Protein AF-A0A7S0B9P7-F1 (afdb_monomer_lite)

Structure (mmCIF, N/CA/C/O backbone):
data_AF-A0A7S0B9P7-F1
#
_entry.id   AF-A0A7S0B9P7-F1
#
loop_
_atom_site.group_PDB
_atom_site.id
_atom_site.type_symbol
_atom_site.label_atom_id
_atom_site.label_alt_id
_atom_site.label_comp_id
_atom_site.label_asym_id
_atom_site.label_entity_id
_atom_site.label_seq_id
_atom_site.pdbx_PDB_ins_code
_atom_site.Cartn_x
_atom_site.Cartn_y
_atom_site.Cartn_z
_atom_site.occupancy
_atom_site.B_iso_or_equiv
_atom_site.auth_seq_id
_atom_site.auth_comp_id
_atom_site.auth_asym_id
_atom_site.auth_atom_id
_atom_site.pdbx_PDB_model_num
ATOM 1 N N . ALA A 1 1 ? -4.013 1.669 -15.557 1.00 58.06 1 ALA A N 1
ATOM 2 C CA . ALA A 1 1 ? -3.533 2.247 -14.286 1.00 58.06 1 ALA A CA 1
ATOM 3 C C . ALA A 1 1 ? -4.466 3.385 -13.890 1.00 58.06 1 ALA A C 1
ATOM 5 O O . ALA A 1 1 ? -4.869 4.137 -14.771 1.00 58.06 1 ALA A O 1
ATOM 6 N N . LEU A 1 2 ? -4.843 3.486 -12.612 1.00 66.38 2 LEU A N 1
ATOM 7 C CA . LEU A 1 2 ? -5.587 4.639 -12.089 1.00 66.38 2 LEU A CA 1
ATOM 8 C C . LEU A 1 2 ? -4.697 5.889 -12.202 1.00 66.38 2 LEU A C 1
ATOM 10 O O . LEU A 1 2 ? -3.571 5.866 -11.708 1.00 66.38 2 LEU A O 1
ATOM 14 N N . ASP A 1 3 ? -5.167 6.943 -12.869 1.00 75.31 3 ASP A N 1
ATOM 15 C CA . ASP A 1 3 ? -4.456 8.227 -12.966 1.00 75.31 3 ASP A CA 1
ATOM 16 C C . ASP A 1 3 ? -4.827 9.099 -11.758 1.00 75.31 3 ASP A C 1
ATOM 18 O O . ASP A 1 3 ? -5.837 9.807 -11.758 1.00 75.31 3 ASP A O 1
ATOM 22 N N . ILE A 1 4 ? -4.044 8.983 -10.685 1.00 83.62 4 ILE A N 1
ATOM 23 C CA . ILE A 1 4 ? -4.246 9.754 -9.459 1.00 83.62 4 ILE A CA 1
ATOM 24 C C . ILE A 1 4 ? -3.484 11.073 -9.594 1.00 83.62 4 ILE A C 1
ATOM 26 O O . ILE A 1 4 ? -2.292 11.154 -9.311 1.00 83.62 4 ILE A O 1
ATOM 30 N N . ARG A 1 5 ? -4.184 12.119 -10.038 1.00 84.81 5 ARG A N 1
ATOM 31 C CA . ARG A 1 5 ? -3.586 13.449 -10.250 1.00 84.81 5 ARG A CA 1
ATOM 32 C C . ARG A 1 5 ? -3.461 14.283 -8.981 1.00 84.81 5 ARG A C 1
ATOM 34 O O . ARG A 1 5 ? -2.557 15.103 -8.896 1.00 84.81 5 ARG A O 1
ATOM 41 N N . ASP A 1 6 ? -4.383 14.083 -8.044 1.00 88.38 6 ASP A N 1
ATOM 42 C CA . ASP A 1 6 ? -4.467 14.803 -6.773 1.00 88.38 6 ASP A CA 1
ATOM 43 C C . ASP A 1 6 ? -4.686 13.798 -5.636 1.00 88.38 6 ASP A C 1
ATOM 45 O O . ASP A 1 6 ? -5.803 13.571 -5.161 1.00 88.38 6 ASP A O 1
ATOM 49 N N . PHE A 1 7 ? -3.605 13.117 -5.250 1.00 90.75 7 PHE A N 1
ATOM 50 C CA . PHE A 1 7 ? -3.667 12.122 -4.183 1.00 90.75 7 PHE A CA 1
ATOM 51 C C . PHE A 1 7 ? -4.019 12.756 -2.833 1.00 90.75 7 PHE A C 1
ATOM 53 O O . PHE A 1 7 ? -4.810 12.193 -2.081 1.00 90.75 7 PHE A O 1
ATOM 60 N N . ASP A 1 8 ? -3.495 13.943 -2.530 1.00 90.50 8 ASP A N 1
ATOM 61 C CA . ASP A 1 8 ? -3.767 14.606 -1.252 1.00 90.50 8 ASP A CA 1
ATOM 62 C C . ASP A 1 8 ? -5.228 15.075 -1.152 1.00 90.50 8 ASP A C 1
ATOM 64 O O . ASP A 1 8 ? -5.849 14.955 -0.090 1.00 90.50 8 ASP A O 1
ATOM 68 N N . GLY A 1 9 ? -5.823 15.544 -2.252 1.00 92.62 9 GLY A N 1
ATOM 69 C CA . GLY A 1 9 ? -7.260 15.799 -2.338 1.00 92.62 9 GLY A CA 1
ATOM 70 C C . GLY A 1 9 ? -8.091 14.530 -2.146 1.00 92.62 9 GLY A C 1
ATOM 71 O O . GLY A 1 9 ? -9.097 14.558 -1.429 1.00 92.62 9 GLY A O 1
ATOM 72 N N . LEU A 1 10 ? -7.645 13.398 -2.705 1.00 92.81 10 LEU A N 1
ATOM 73 C CA . LEU A 1 10 ? -8.287 12.098 -2.499 1.00 92.81 10 LEU A CA 1
ATOM 74 C C . LEU A 1 10 ? -8.237 11.665 -1.025 1.00 92.81 10 LEU A C 1
ATOM 76 O O . LEU A 1 10 ? -9.269 11.262 -0.486 1.00 92.81 10 LEU A O 1
ATOM 80 N N . VAL A 1 11 ? -7.084 11.807 -0.359 1.00 92.94 11 VAL A N 1
ATOM 81 C CA . VAL A 1 11 ? -6.919 11.528 1.079 1.00 92.94 11 VAL A CA 1
ATOM 82 C C . VAL A 1 11 ? -7.891 12.371 1.899 1.00 92.94 11 VAL A C 1
ATOM 84 O O . VAL A 1 11 ? -8.678 11.817 2.661 1.00 92.94 11 VAL A O 1
ATOM 87 N N . LYS A 1 12 ? -7.918 13.695 1.698 1.00 94.19 12 LYS A N 1
ATOM 88 C CA . LYS A 1 12 ? -8.825 14.601 2.430 1.00 94.19 12 LYS A CA 1
ATOM 89 C C . LYS A 1 12 ? -10.299 14.268 2.192 1.00 94.19 12 LYS A C 1
ATOM 91 O O . LYS A 1 12 ? -11.116 14.310 3.113 1.00 94.19 12 LYS A O 1
ATOM 96 N N . GLY A 1 13 ? -10.654 13.942 0.949 1.00 94.62 13 GLY A N 1
ATOM 97 C CA . GLY A 1 13 ? -12.014 13.568 0.573 1.00 94.62 13 GLY A CA 1
ATOM 98 C C . GLY A 1 13 ? -12.464 12.259 1.222 1.00 94.62 13 GLY A C 1
ATOM 99 O O . GLY A 1 13 ? -13.584 12.191 1.739 1.00 94.62 13 GLY A O 1
ATOM 100 N N . PHE A 1 14 ? -11.592 11.246 1.217 1.00 94.44 14 PHE A N 1
ATOM 101 C CA . PHE A 1 14 ? -11.820 9.976 1.901 1.00 94.44 14 PHE A CA 1
ATOM 102 C C . PHE A 1 14 ? -11.928 10.182 3.409 1.00 94.44 14 PHE A C 1
ATOM 104 O O . PHE A 1 14 ? -12.889 9.717 4.012 1.00 94.44 14 PHE A O 1
ATOM 111 N N . GLU A 1 15 ? -11.001 10.937 3.998 1.00 95.12 15 GLU A N 1
ATOM 112 C CA . GLU A 1 15 ? -10.962 11.196 5.431 1.00 95.12 15 GLU A CA 1
ATOM 113 C C . GLU A 1 15 ? -12.273 11.794 5.935 1.00 95.12 15 GLU A C 1
ATOM 115 O O . GLU A 1 15 ? -12.887 11.247 6.851 1.00 95.12 15 GLU A O 1
ATOM 120 N N . ARG A 1 16 ? -12.745 12.869 5.293 1.00 95.88 16 ARG A N 1
ATOM 121 C CA . ARG A 1 16 ? -14.015 13.513 5.646 1.00 95.88 16 ARG A CA 1
ATOM 122 C C . ARG A 1 16 ? -15.176 12.517 5.611 1.00 95.88 16 ARG A C 1
ATOM 124 O O . ARG A 1 16 ? -15.885 12.368 6.600 1.00 95.88 16 ARG A O 1
ATOM 131 N N . ARG A 1 17 ? -15.336 11.801 4.492 1.00 95.56 17 ARG A N 1
ATOM 132 C CA . ARG A 1 17 ? -16.446 10.851 4.312 1.00 95.56 17 ARG A CA 1
ATOM 133 C C . ARG A 1 17 ? -16.373 9.687 5.289 1.00 95.56 17 ARG A C 1
ATOM 135 O O . ARG A 1 17 ? -17.395 9.271 5.823 1.00 95.56 17 ARG A O 1
ATOM 142 N N . PHE A 1 18 ? -15.180 9.145 5.509 1.00 95.12 18 PHE A N 1
ATOM 143 C CA . PHE A 1 18 ? -15.016 8.006 6.392 1.00 95.12 18 PHE A CA 1
ATOM 144 C C . PHE A 1 18 ? -15.250 8.410 7.844 1.00 95.12 18 PHE A C 1
ATOM 146 O O . PHE A 1 18 ? -15.977 7.703 8.524 1.00 95.12 18 PHE A O 1
ATOM 153 N N . ARG A 1 19 ? -14.748 9.562 8.315 1.00 94.19 19 ARG A N 1
ATOM 154 C CA . ARG A 1 19 ? -15.002 10.043 9.689 1.00 94.19 19 ARG A CA 1
ATOM 155 C C . ARG A 1 19 ? -16.495 10.205 9.997 1.00 94.19 19 ARG A C 1
ATOM 157 O O . ARG A 1 19 ? -16.913 9.910 11.114 1.00 94.19 19 ARG A O 1
ATOM 164 N N . GLU A 1 20 ? -17.293 10.616 9.016 1.00 95.00 20 GLU A N 1
ATOM 165 C CA . GLU A 1 20 ? -18.755 10.735 9.130 1.00 95.00 20 GLU A CA 1
ATOM 166 C C . GLU A 1 20 ? -19.482 9.377 9.076 1.00 95.00 20 GLU A C 1
ATOM 168 O O . GLU A 1 20 ? -20.634 9.266 9.494 1.00 95.00 20 GLU A O 1
ATOM 173 N N . HIS A 1 21 ? -18.822 8.324 8.589 1.00 94.88 21 HIS A N 1
ATOM 174 C CA . HIS A 1 21 ? -19.411 6.999 8.441 1.00 94.88 21 HIS A CA 1
ATOM 175 C C . HIS A 1 21 ? -19.503 6.256 9.782 1.00 94.88 21 HIS A C 1
ATOM 177 O O . HIS A 1 21 ? -18.571 6.276 10.585 1.00 94.88 21 HIS A O 1
ATOM 183 N N . ALA A 1 22 ? -20.588 5.506 10.001 1.00 92.62 22 ALA A N 1
ATOM 184 C CA . ALA A 1 22 ? -20.828 4.773 11.252 1.00 92.62 22 ALA A CA 1
ATOM 185 C C . ALA A 1 22 ? -19.724 3.753 11.599 1.00 92.62 22 ALA A C 1
ATOM 187 O O . ALA A 1 22 ? -19.461 3.490 12.774 1.00 92.62 22 ALA A O 1
ATOM 188 N N . LEU A 1 23 ? -19.058 3.200 10.579 1.00 89.12 23 LEU A N 1
ATOM 189 C CA . LEU A 1 23 ? -17.955 2.252 10.767 1.00 89.12 23 LEU A CA 1
ATOM 190 C C . LEU A 1 23 ? -16.685 2.905 11.322 1.00 89.12 23 LEU A C 1
ATOM 192 O O . LEU A 1 23 ? -15.882 2.199 11.915 1.00 89.12 23 LEU A O 1
ATOM 196 N N . SER A 1 24 ? -16.493 4.224 11.207 1.00 91.50 24 SER A N 1
ATOM 197 C CA . SER A 1 24 ? -15.239 4.883 11.619 1.00 91.50 24 SER A CA 1
ATOM 198 C C . SER A 1 24 ? -14.870 4.669 13.083 1.00 91.50 24 SER A C 1
ATOM 200 O O . SER A 1 24 ? -13.693 4.649 13.431 1.00 91.50 24 SER A O 1
ATOM 202 N N . ARG A 1 25 ? -15.880 4.470 13.935 1.00 88.94 25 ARG A N 1
ATOM 203 C CA . ARG A 1 25 ? -15.726 4.208 15.372 1.00 88.94 25 ARG A CA 1
ATOM 204 C C . ARG A 1 25 ? -15.545 2.729 15.711 1.00 88.94 25 ARG A C 1
ATOM 206 O O . ARG A 1 25 ? -15.223 2.419 16.849 1.00 88.94 25 ARG A O 1
ATOM 213 N N . GLN A 1 26 ? -15.793 1.845 14.750 1.00 92.62 26 GLN A N 1
ATOM 214 C CA . GLN A 1 26 ? -15.790 0.389 14.919 1.00 92.62 26 GLN A CA 1
ATOM 215 C C . GLN A 1 26 ? -14.603 -0.275 14.215 1.00 92.62 26 GLN A C 1
ATOM 217 O O . GLN A 1 26 ? -14.382 -1.465 14.387 1.00 92.62 26 GLN A O 1
ATOM 222 N N . VAL A 1 27 ? -13.860 0.465 13.386 1.00 92.12 27 VAL A N 1
ATOM 223 C CA . VAL A 1 27 ? -12.720 -0.096 12.663 1.00 92.12 27 VAL A CA 1
ATOM 224 C C . VAL A 1 27 ? -11.519 -0.261 13.591 1.00 92.12 27 VAL A C 1
ATOM 226 O O . VAL A 1 27 ? -10.919 0.714 14.057 1.00 92.12 27 VAL A O 1
ATOM 229 N N . ASP A 1 28 ? -11.137 -1.519 13.780 1.00 93.06 28 ASP A N 1
ATOM 230 C CA . ASP A 1 28 ? -9.922 -1.915 14.489 1.00 93.06 28 ASP A CA 1
ATOM 231 C C . ASP A 1 28 ? -8.702 -2.006 13.564 1.00 93.06 28 ASP A C 1
ATOM 233 O O . ASP A 1 28 ? -7.579 -1.787 14.010 1.00 93.06 28 ASP A O 1
ATOM 237 N N . MET A 1 29 ? -8.908 -2.289 12.272 1.00 93.56 29 MET A N 1
ATOM 238 C CA . MET A 1 29 ? -7.846 -2.381 11.264 1.00 93.56 29 MET A CA 1
ATOM 239 C C . MET A 1 29 ? -8.356 -2.072 9.854 1.00 93.56 29 MET A C 1
ATOM 241 O O . MET A 1 29 ? -9.520 -2.315 9.537 1.00 93.56 29 MET A O 1
ATOM 245 N N . PHE A 1 30 ? -7.463 -1.615 8.980 1.00 94.00 30 PHE A N 1
ATOM 246 C CA . PHE A 1 30 ? -7.730 -1.482 7.551 1.00 94.00 30 PHE A CA 1
ATOM 247 C C . PHE A 1 30 ? -7.107 -2.630 6.768 1.00 94.00 30 PHE A C 1
ATOM 249 O O . PHE A 1 30 ? -6.015 -3.096 7.085 1.00 94.00 30 PHE A O 1
ATOM 256 N N . VAL A 1 31 ? -7.780 -3.043 5.698 1.00 93.69 31 VAL A N 1
ATOM 257 C CA . VAL A 1 31 ? -7.227 -3.971 4.711 1.00 93.69 31 VAL A CA 1
ATOM 258 C C . VAL A 1 31 ? -6.976 -3.194 3.427 1.00 93.69 31 VAL A C 1
ATOM 260 O O . VAL A 1 31 ? -7.870 -2.511 2.928 1.00 93.69 31 VAL A O 1
ATOM 263 N N . CYS A 1 32 ? -5.762 -3.292 2.895 1.00 92.56 32 CYS A N 1
ATOM 264 C CA . CYS A 1 32 ? -5.384 -2.695 1.621 1.00 92.56 32 CYS A CA 1
ATOM 265 C C . CYS A 1 32 ? -4.873 -3.783 0.679 1.00 92.56 32 CYS A C 1
ATOM 267 O O . CYS A 1 32 ? -4.026 -4.579 1.069 1.00 92.56 32 CYS A O 1
ATOM 269 N N . SER A 1 33 ? -5.360 -3.825 -0.558 1.00 86.06 33 SER A N 1
ATOM 270 C CA . SER A 1 33 ? -4.894 -4.800 -1.546 1.00 86.06 33 SER A CA 1
ATOM 271 C C . SER A 1 33 ? -4.154 -4.128 -2.695 1.00 86.06 33 SER A C 1
ATOM 273 O O . SER A 1 33 ? -2.945 -4.303 -2.845 1.00 86.06 33 SER A O 1
ATOM 275 N N . THR A 1 34 ? -4.855 -3.342 -3.513 1.00 82.94 34 THR A N 1
ATOM 276 C CA . THR A 1 34 ? -4.249 -2.707 -4.686 1.00 82.94 34 THR A CA 1
ATOM 277 C C . THR A 1 34 ? -4.998 -1.436 -5.126 1.00 82.94 34 THR A C 1
ATOM 279 O O . THR A 1 34 ? -6.208 -1.324 -4.901 1.00 82.94 34 THR A O 1
ATOM 282 N N . PRO A 1 35 ? -4.304 -0.481 -5.778 1.00 90.81 35 PRO A N 1
ATOM 283 C CA . PRO A 1 35 ? -2.845 -0.340 -5.829 1.00 90.81 35 PRO A CA 1
ATOM 284 C C . PRO A 1 35 ? -2.285 0.180 -4.493 1.00 90.81 35 PRO A C 1
ATOM 286 O O . PRO A 1 35 ? -2.979 0.876 -3.749 1.00 90.81 35 PRO A O 1
ATOM 289 N N . THR A 1 36 ? -1.011 -0.102 -4.195 1.00 92.75 36 THR A N 1
ATOM 290 C CA . THR A 1 36 ? -0.384 0.226 -2.895 1.00 92.75 36 THR A CA 1
ATOM 291 C C . THR A 1 36 ? -0.459 1.711 -2.536 1.00 92.75 36 THR A C 1
ATOM 293 O O . THR A 1 36 ? -0.578 2.058 -1.362 1.00 92.75 36 THR A O 1
ATOM 296 N N . VAL A 1 37 ? -0.465 2.602 -3.534 1.00 93.44 37 VAL A N 1
ATOM 297 C CA . VAL A 1 37 ? -0.630 4.049 -3.324 1.00 93.44 37 VAL A CA 1
ATOM 298 C C . VAL A 1 37 ? -1.916 4.393 -2.561 1.00 93.44 37 VAL A C 1
ATOM 300 O O . VAL A 1 37 ? -1.907 5.280 -1.709 1.00 93.44 37 VAL A O 1
ATOM 303 N N . LEU A 1 38 ? -3.003 3.640 -2.763 1.00 93.12 38 LEU A N 1
ATOM 304 C CA . LEU A 1 38 ? -4.264 3.864 -2.054 1.00 93.12 38 LEU A CA 1
ATOM 305 C C . LEU A 1 38 ? -4.222 3.429 -0.587 1.00 93.12 38 LEU A C 1
ATOM 307 O O . LEU A 1 38 ? -5.043 3.905 0.194 1.00 93.12 38 LEU A O 1
ATOM 311 N N . CYS A 1 39 ? -3.244 2.625 -0.160 1.00 93.12 39 CYS A N 1
ATOM 312 C CA . CYS A 1 39 ? -3.063 2.339 1.266 1.00 93.12 39 CYS A CA 1
ATOM 313 C C . CYS A 1 39 ? -2.759 3.620 2.059 1.00 93.12 39 CYS A C 1
ATOM 315 O O . CYS A 1 39 ? -3.078 3.710 3.244 1.00 93.12 39 CYS A O 1
ATOM 317 N N . GLY A 1 40 ? -2.205 4.648 1.401 1.00 92.69 40 GLY A N 1
ATOM 318 C CA . GLY A 1 40 ? -1.961 5.952 2.012 1.00 92.69 40 GLY A CA 1
ATOM 319 C C . GLY A 1 40 ? -3.235 6.690 2.441 1.00 92.69 40 GLY A C 1
ATOM 320 O O . GLY A 1 40 ? -3.147 7.562 3.301 1.00 92.69 40 GLY A O 1
ATOM 321 N N . LEU A 1 41 ? -4.417 6.310 1.930 1.00 93.44 41 LEU A N 1
ATOM 322 C CA . LEU A 1 41 ? -5.705 6.837 2.404 1.00 93.44 41 LEU A CA 1
ATOM 323 C C . LEU A 1 41 ? -5.954 6.522 3.886 1.00 93.44 41 LEU A C 1
ATOM 325 O O . LEU A 1 41 ? -6.717 7.231 4.538 1.00 93.44 41 LEU A O 1
ATOM 329 N N . PHE A 1 42 ? -5.314 5.476 4.418 1.00 92.25 42 PHE A N 1
ATOM 330 C CA . PHE A 1 42 ? -5.503 5.026 5.794 1.00 92.25 42 PHE A CA 1
ATOM 331 C C . PHE A 1 42 ? -4.517 5.649 6.794 1.00 92.25 42 PHE A C 1
ATOM 333 O O . PHE A 1 42 ? -4.751 5.570 8.000 1.00 92.25 42 PHE A O 1
ATOM 340 N N . LEU A 1 43 ? -3.455 6.316 6.318 1.00 91.06 43 LEU A N 1
ATOM 341 C CA . LEU A 1 43 ? -2.454 6.965 7.178 1.00 91.06 43 LEU A CA 1
ATOM 342 C C . LEU A 1 43 ? -3.058 7.920 8.229 1.00 91.06 43 LEU A C 1
ATOM 344 O O . LEU A 1 43 ? -2.629 7.838 9.378 1.00 91.06 43 LEU A O 1
ATOM 348 N N . PRO A 1 44 ? -4.058 8.775 7.915 1.00 91.69 44 PRO A N 1
ATOM 349 C CA . PRO A 1 44 ? -4.614 9.727 8.887 1.00 91.69 44 PRO A CA 1
ATOM 350 C C . PRO A 1 44 ? -5.365 9.105 10.076 1.00 91.69 44 PRO A C 1
ATOM 352 O O . PRO A 1 44 ? -5.779 9.831 10.982 1.00 91.69 44 PRO A O 1
ATOM 355 N N . PHE A 1 45 ? -5.620 7.794 10.059 1.00 90.81 45 PHE A N 1
ATOM 356 C CA . PHE A 1 45 ? -6.393 7.111 11.100 1.00 90.81 45 PHE A CA 1
ATOM 357 C C . PHE A 1 45 ? -5.530 6.385 12.127 1.00 90.81 45 PHE A C 1
ATOM 359 O O . PHE A 1 45 ? -6.066 5.969 13.151 1.00 90.81 45 PHE A O 1
ATOM 366 N N . GLU A 1 46 ? -4.231 6.220 11.854 1.00 88.88 46 GLU A N 1
ATOM 367 C CA . GLU A 1 46 ? -3.264 5.593 12.769 1.00 88.88 46 GLU A CA 1
ATOM 368 C C . GLU A 1 46 ? -3.723 4.219 13.302 1.00 88.88 46 GLU A C 1
ATOM 370 O O . GLU A 1 46 ? -3.471 3.849 14.449 1.00 88.88 46 GLU A O 1
ATOM 375 N N . LYS A 1 47 ? -4.421 3.447 12.458 1.00 90.94 47 LYS A N 1
ATOM 376 C CA . LYS A 1 47 ? -4.856 2.074 12.748 1.00 90.94 47 LYS A CA 1
ATOM 377 C C . LYS A 1 47 ? -3.948 1.053 12.053 1.00 90.94 47 LYS A C 1
ATOM 379 O O . LYS A 1 47 ? -3.357 1.386 11.025 1.00 90.94 47 LYS A O 1
ATOM 384 N N . PRO A 1 48 ? -3.875 -0.190 12.566 1.00 93.38 48 PRO A N 1
ATOM 385 C CA . PRO A 1 48 ? -3.249 -1.314 11.875 1.00 93.38 48 PRO A CA 1
ATOM 386 C C . PRO A 1 48 ? -3.675 -1.424 10.415 1.00 93.38 48 PRO A C 1
ATOM 388 O O . PRO A 1 48 ? -4.854 -1.248 10.090 1.00 93.38 48 PRO A O 1
ATOM 391 N N . ILE A 1 49 ? -2.723 -1.769 9.550 1.00 93.88 49 ILE A N 1
ATOM 392 C CA . ILE A 1 49 ? -2.976 -2.032 8.134 1.00 93.88 49 ILE A CA 1
ATOM 393 C C . ILE A 1 49 ? -2.526 -3.452 7.816 1.00 93.88 49 ILE A C 1
ATOM 395 O O . ILE A 1 49 ? -1.358 -3.794 7.984 1.00 93.88 49 ILE A O 1
ATOM 399 N N . LEU A 1 50 ? -3.451 -4.258 7.307 1.00 95.00 50 LEU A N 1
ATOM 400 C CA . LEU A 1 50 ? -3.155 -5.513 6.639 1.00 95.00 50 LEU A CA 1
ATOM 401 C C . LEU A 1 50 ? -3.072 -5.252 5.132 1.00 95.00 50 LEU A C 1
ATOM 403 O O . LEU A 1 50 ? -4.093 -5.089 4.462 1.00 95.00 50 LEU A O 1
ATOM 407 N N . ALA A 1 51 ? -1.857 -5.183 4.602 1.00 94.75 51 ALA A N 1
ATOM 408 C CA . ALA A 1 51 ? -1.598 -4.949 3.192 1.00 94.75 51 ALA A CA 1
ATOM 409 C C . ALA A 1 51 ? -1.271 -6.262 2.468 1.00 94.75 51 ALA A C 1
ATOM 411 O O . ALA A 1 51 ? -0.283 -6.925 2.781 1.00 94.75 51 ALA A O 1
ATOM 412 N N . TYR A 1 52 ? -2.084 -6.627 1.479 1.00 94.75 52 TYR A N 1
ATOM 413 C CA . TYR A 1 52 ? -1.861 -7.792 0.626 1.00 94.75 52 TYR A CA 1
ATOM 414 C C . TYR A 1 52 ? -1.653 -7.362 -0.825 1.00 94.75 52 TYR A C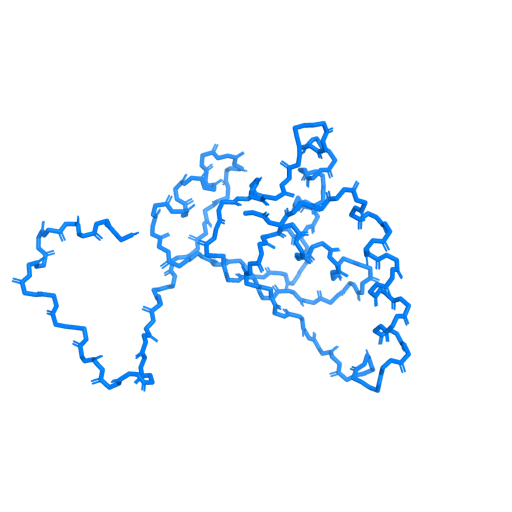 1
ATOM 416 O O . TYR A 1 52 ? -2.601 -7.113 -1.567 1.00 94.75 52 TYR A O 1
ATOM 424 N N . LEU A 1 53 ? -0.388 -7.236 -1.210 1.00 93.94 53 LEU A N 1
ATOM 425 C CA . LEU A 1 53 ? 0.027 -6.557 -2.424 1.00 93.94 53 LEU A CA 1
ATOM 426 C C . LEU A 1 53 ? -0.052 -7.484 -3.638 1.00 93.94 53 LEU A C 1
ATOM 428 O O . LEU A 1 53 ? 0.588 -8.539 -3.683 1.00 93.94 53 LEU A O 1
ATOM 432 N N . GLY A 1 54 ? -0.824 -7.042 -4.632 1.00 91.38 54 GLY A N 1
ATOM 433 C CA . GLY A 1 54 ? -0.954 -7.669 -5.951 1.00 91.38 54 GLY A CA 1
ATOM 434 C C . GLY A 1 54 ? -0.138 -6.990 -7.057 1.00 91.38 54 GLY A C 1
ATOM 435 O O . GLY A 1 54 ? 0.018 -7.546 -8.140 1.00 91.38 54 GLY A O 1
ATOM 436 N N . GLU A 1 55 ? 0.369 -5.781 -6.808 1.00 92.50 55 GLU A N 1
ATOM 437 C CA . GLU A 1 55 ? 0.884 -4.880 -7.843 1.00 92.50 55 GLU A CA 1
ATOM 438 C C . GLU A 1 55 ? 2.178 -4.169 -7.396 1.00 92.50 55 GLU A C 1
ATOM 440 O O . GLU A 1 55 ? 2.417 -4.030 -6.192 1.00 92.50 55 GLU A O 1
ATOM 445 N N . PRO A 1 56 ? 3.023 -3.691 -8.335 1.00 93.31 56 PRO A N 1
ATOM 446 C CA . PRO A 1 56 ? 4.235 -2.940 -8.004 1.00 93.31 56 PRO A CA 1
ATOM 447 C C . PRO A 1 56 ? 3.952 -1.671 -7.187 1.00 93.31 56 PRO A C 1
ATOM 449 O O . PRO A 1 56 ? 2.976 -0.967 -7.442 1.00 93.31 56 PRO A O 1
ATOM 452 N N . LEU A 1 57 ? 4.862 -1.309 -6.274 1.00 94.56 57 LEU A N 1
ATOM 453 C CA . LEU A 1 57 ? 4.700 -0.155 -5.369 1.00 94.56 57 LEU A CA 1
ATOM 454 C C . LEU A 1 57 ? 4.505 1.185 -6.087 1.00 94.56 57 LEU A C 1
ATOM 456 O O . LEU A 1 57 ? 3.873 2.084 -5.546 1.00 94.56 57 LEU A O 1
ATOM 460 N N . LEU A 1 58 ? 5.065 1.319 -7.291 1.00 94.25 58 LEU A N 1
ATOM 461 C CA . LEU A 1 58 ? 4.979 2.532 -8.107 1.00 94.25 58 LEU A CA 1
ATOM 462 C C . LEU A 1 58 ? 3.803 2.524 -9.089 1.00 94.25 58 LEU A C 1
ATOM 464 O O . LEU A 1 58 ? 3.669 3.457 -9.885 1.00 94.25 58 LEU A O 1
ATOM 468 N N . LEU A 1 59 ? 2.957 1.491 -9.075 1.00 92.50 59 LEU A N 1
ATOM 469 C CA . LEU A 1 59 ? 1.765 1.496 -9.907 1.00 92.50 59 LEU A CA 1
ATOM 470 C C . LEU A 1 59 ? 0.864 2.665 -9.494 1.00 92.50 59 LEU A C 1
ATOM 472 O O . LEU A 1 59 ? 0.577 2.858 -8.315 1.00 92.50 59 LEU A O 1
ATOM 476 N N . SER A 1 60 ? 0.414 3.439 -10.484 1.00 92.38 60 SER A N 1
ATOM 477 C CA . SER A 1 60 ? -0.402 4.643 -10.273 1.00 92.38 60 SER A CA 1
ATOM 478 C C . SER A 1 60 ? 0.297 5.778 -9.509 1.00 92.38 60 SER A C 1
ATOM 480 O O . SER A 1 60 ? -0.371 6.709 -9.064 1.00 92.38 60 SER A O 1
ATOM 482 N N . VAL A 1 61 ? 1.633 5.753 -9.419 1.00 92.81 61 VAL A N 1
ATOM 483 C CA . VAL A 1 61 ? 2.453 6.859 -8.905 1.00 92.81 61 VAL A CA 1
ATOM 484 C C . VAL A 1 61 ? 3.138 7.567 -10.076 1.00 92.81 61 VAL A C 1
ATOM 486 O O . VAL A 1 61 ? 3.950 6.975 -10.795 1.00 92.81 61 VAL A O 1
ATOM 489 N N . ARG A 1 62 ? 2.820 8.849 -10.280 1.00 92.62 62 ARG A N 1
ATOM 490 C CA . ARG A 1 62 ? 3.446 9.681 -11.319 1.00 92.62 62 ARG A CA 1
ATOM 491 C C . ARG A 1 62 ? 4.921 9.924 -11.003 1.00 92.62 62 ARG A C 1
ATOM 493 O O . ARG A 1 62 ? 5.341 9.813 -9.854 1.00 92.62 62 ARG A O 1
ATOM 500 N N . ALA A 1 63 ? 5.724 10.229 -12.020 1.00 93.25 63 ALA A N 1
ATOM 501 C CA . ALA A 1 63 ? 7.178 10.324 -11.874 1.00 93.25 63 ALA A CA 1
ATOM 502 C C . ALA A 1 63 ? 7.600 11.431 -10.894 1.00 93.25 63 ALA A C 1
ATOM 504 O O . ALA A 1 63 ? 8.460 11.210 -10.043 1.00 93.25 63 ALA A O 1
ATOM 505 N N . GLU A 1 64 ? 6.942 12.580 -10.986 1.00 94.38 64 GLU A N 1
ATOM 506 C CA . GLU A 1 64 ? 7.105 13.757 -10.136 1.00 94.38 64 GLU A CA 1
ATOM 507 C C . GLU A 1 64 ? 6.717 13.511 -8.668 1.00 94.38 64 GLU A C 1
ATOM 509 O O . GLU A 1 64 ? 7.286 14.135 -7.775 1.00 94.38 64 GLU A O 1
ATOM 514 N N . ASP A 1 65 ? 5.831 12.547 -8.399 1.00 93.94 65 ASP A N 1
ATOM 515 C CA . ASP A 1 65 ? 5.312 12.264 -7.055 1.00 93.94 65 ASP A CA 1
ATOM 516 C C . ASP A 1 65 ? 6.091 11.159 -6.323 1.00 93.94 65 ASP A C 1
ATOM 518 O O . ASP A 1 65 ? 5.861 10.909 -5.137 1.00 93.94 65 ASP A O 1
ATOM 522 N N . ARG A 1 66 ? 7.039 10.485 -6.993 1.00 94.62 66 ARG A N 1
ATOM 523 C CA . ARG A 1 66 ? 7.729 9.294 -6.455 1.00 94.62 66 ARG A CA 1
ATOM 524 C C . ARG A 1 66 ? 8.464 9.557 -5.147 1.00 94.62 66 ARG A C 1
ATOM 526 O O . ARG A 1 66 ? 8.399 8.729 -4.246 1.00 94.62 66 ARG A O 1
ATOM 533 N N . ALA A 1 67 ? 9.147 10.695 -5.029 1.00 95.25 67 ALA A N 1
ATOM 534 C CA . ALA A 1 67 ? 9.871 11.039 -3.805 1.00 95.25 67 ALA A CA 1
ATOM 535 C C . ALA A 1 67 ? 8.911 11.153 -2.611 1.00 95.25 67 ALA A C 1
ATOM 537 O O . ALA A 1 67 ? 9.131 10.553 -1.561 1.00 95.25 67 ALA A O 1
ATOM 538 N N . ALA A 1 68 ? 7.796 11.858 -2.807 1.00 93.88 68 ALA A N 1
ATOM 539 C CA . ALA A 1 68 ? 6.781 12.035 -1.780 1.00 93.88 68 ALA A CA 1
ATOM 540 C C . ALA A 1 68 ? 6.027 10.726 -1.485 1.00 93.88 68 ALA A C 1
ATOM 542 O O . ALA A 1 68 ? 5.579 10.503 -0.357 1.00 93.88 68 ALA A O 1
ATOM 543 N N . TRP A 1 69 ? 5.871 9.855 -2.483 1.00 94.81 69 TRP A N 1
ATOM 544 C CA . TRP A 1 69 ? 5.343 8.508 -2.296 1.00 94.81 69 TRP A CA 1
ATOM 545 C C . TRP A 1 69 ? 6.253 7.663 -1.405 1.00 94.81 69 TRP A C 1
ATOM 547 O O . TRP A 1 69 ? 5.750 7.059 -0.464 1.00 94.81 69 TRP A O 1
ATOM 557 N N . TRP A 1 70 ? 7.570 7.664 -1.622 1.00 95.94 70 TRP A N 1
ATOM 558 C CA . TRP A 1 70 ? 8.479 6.848 -0.813 1.00 95.94 70 TRP A CA 1
ATOM 559 C C . TRP A 1 70 ? 8.440 7.206 0.670 1.00 95.94 70 TRP A C 1
ATOM 561 O O . TRP A 1 70 ? 8.346 6.310 1.502 1.00 95.94 70 TRP A O 1
ATOM 571 N N . THR A 1 71 ? 8.367 8.496 1.007 1.00 95.06 71 THR A N 1
ATOM 572 C CA . THR A 1 71 ? 8.159 8.934 2.396 1.00 95.06 71 THR A CA 1
ATOM 573 C C . THR A 1 71 ? 6.834 8.427 2.981 1.00 95.06 71 THR A C 1
ATOM 575 O O . THR A 1 71 ? 6.749 8.118 4.168 1.00 95.06 71 THR A O 1
ATOM 578 N N . ARG A 1 72 ? 5.766 8.339 2.178 1.00 93.44 72 ARG A N 1
ATOM 579 C CA . ARG A 1 72 ? 4.473 7.792 2.631 1.00 93.44 72 ARG A CA 1
ATOM 580 C C . ARG A 1 72 ? 4.530 6.274 2.786 1.00 93.44 72 ARG A C 1
ATOM 582 O O . ARG A 1 72 ? 4.024 5.754 3.776 1.00 93.44 72 ARG A O 1
ATOM 589 N N . PHE A 1 73 ? 5.149 5.579 1.837 1.00 94.50 73 PHE A N 1
ATOM 590 C CA . PHE A 1 73 ? 5.320 4.133 1.883 1.00 94.50 73 PHE A CA 1
ATOM 591 C C . PHE A 1 73 ? 6.158 3.703 3.087 1.00 94.50 73 PHE A C 1
ATOM 593 O O . PHE A 1 73 ? 5.769 2.780 3.793 1.00 94.50 73 PHE A O 1
ATOM 600 N N . GLU A 1 74 ? 7.247 4.412 3.380 1.00 93.88 74 GLU A N 1
ATOM 601 C CA . GLU A 1 74 ? 8.053 4.174 4.576 1.00 93.88 74 GLU A CA 1
ATOM 602 C C . GLU A 1 74 ? 7.198 4.262 5.846 1.00 93.88 74 GLU A C 1
ATOM 604 O O . GLU A 1 74 ? 7.211 3.342 6.660 1.00 93.88 74 GLU A O 1
ATOM 609 N N . LYS A 1 75 ? 6.374 5.310 5.989 1.00 92.50 75 LYS A N 1
ATOM 610 C CA . LYS A 1 75 ? 5.450 5.449 7.130 1.00 92.50 75 LYS A CA 1
ATOM 611 C C . LYS A 1 75 ? 4.440 4.307 7.216 1.00 92.50 75 LYS A C 1
ATOM 613 O O . LYS A 1 75 ? 4.130 3.848 8.311 1.00 92.50 75 LYS A O 1
ATOM 618 N N . LEU A 1 76 ? 3.923 3.852 6.076 1.00 92.31 76 LEU A N 1
ATOM 619 C CA . LEU A 1 76 ? 3.004 2.716 6.016 1.00 92.31 76 LEU A CA 1
ATOM 620 C C . LEU A 1 76 ? 3.689 1.424 6.488 1.00 92.31 76 LEU A C 1
ATOM 622 O O . LEU A 1 76 ? 3.153 0.726 7.350 1.00 92.31 76 LEU A O 1
ATOM 626 N N . ALA A 1 77 ? 4.871 1.132 5.941 1.00 90.62 77 ALA A N 1
ATOM 627 C CA . ALA A 1 77 ? 5.621 -0.100 6.167 1.00 90.62 77 ALA A CA 1
ATOM 628 C C . ALA A 1 77 ? 6.257 -0.180 7.563 1.00 90.62 77 ALA A C 1
ATOM 630 O O . ALA A 1 77 ? 6.369 -1.265 8.124 1.00 90.62 77 ALA A O 1
ATOM 631 N N . THR A 1 78 ? 6.646 0.960 8.136 1.00 89.50 78 THR A N 1
ATOM 632 C CA . THR A 1 78 ? 7.246 1.048 9.480 1.00 89.50 78 THR A CA 1
ATOM 633 C C . THR A 1 78 ? 6.225 1.360 10.579 1.00 89.50 78 THR A C 1
ATOM 635 O O . THR A 1 78 ? 6.572 1.399 11.761 1.00 89.50 78 THR A O 1
ATOM 638 N N . GLY A 1 79 ? 4.953 1.561 10.213 1.00 86.12 79 GLY A N 1
ATOM 639 C CA . GLY A 1 79 ? 3.855 1.772 11.151 1.00 86.12 79 GLY A CA 1
ATOM 640 C C . GLY A 1 79 ? 3.746 0.623 12.154 1.00 86.12 79 GLY A C 1
ATOM 641 O O . GLY A 1 79 ? 3.808 -0.550 11.789 1.00 86.12 79 GLY A O 1
ATOM 642 N N . ARG A 1 80 ? 3.566 0.958 13.439 1.00 70.44 80 ARG A N 1
ATOM 643 C CA . ARG A 1 80 ? 3.813 0.059 14.585 1.00 70.44 80 ARG A CA 1
ATOM 644 C C . ARG A 1 80 ? 2.946 -1.215 14.637 1.00 70.44 80 ARG A C 1
ATOM 646 O O . ARG A 1 80 ? 3.148 -2.032 15.528 1.00 70.44 80 ARG A O 1
ATOM 653 N N . GLN A 1 81 ? 1.985 -1.389 13.730 1.00 84.12 81 GLN A N 1
ATOM 654 C CA . GLN A 1 81 ? 1.068 -2.535 13.669 1.00 84.12 81 GLN A CA 1
ATOM 655 C C . GLN A 1 81 ? 0.659 -2.874 12.223 1.00 84.12 81 GLN A C 1
ATOM 657 O O . GLN A 1 81 ? -0.430 -3.397 11.992 1.00 84.12 81 GLN A O 1
ATOM 662 N N . SER A 1 82 ? 1.497 -2.544 11.238 1.00 89.62 82 SER A N 1
ATOM 663 C CA . SER A 1 82 ? 1.224 -2.894 9.844 1.00 89.62 82 SER A CA 1
ATOM 664 C C . SER A 1 82 ? 1.824 -4.254 9.488 1.00 89.62 82 SER A C 1
ATOM 666 O O . SER A 1 82 ? 2.966 -4.548 9.834 1.00 89.62 82 SER A O 1
ATOM 668 N N . PHE A 1 83 ? 1.075 -5.069 8.750 1.00 93.31 83 PHE A N 1
ATOM 669 C CA . PHE A 1 83 ? 1.563 -6.308 8.154 1.00 93.31 83 PHE A CA 1
ATOM 670 C C . PHE A 1 83 ? 1.438 -6.220 6.639 1.00 93.31 83 PHE A C 1
ATOM 672 O O . PHE A 1 83 ? 0.367 -5.912 6.120 1.00 93.31 83 PHE A O 1
ATOM 679 N N . PHE A 1 84 ? 2.526 -6.521 5.938 1.00 94.38 84 PHE A N 1
ATOM 680 C CA . PHE A 1 84 ? 2.586 -6.523 4.483 1.00 94.38 84 PHE A CA 1
ATOM 681 C C . PHE A 1 84 ? 2.902 -7.929 3.992 1.00 94.38 84 PHE A C 1
ATOM 683 O O . PHE A 1 84 ? 3.824 -8.569 4.489 1.00 94.38 84 PHE A O 1
ATOM 690 N N . ALA A 1 85 ? 2.161 -8.391 2.994 1.00 94.81 85 ALA A N 1
ATOM 691 C CA . ALA A 1 85 ? 2.434 -9.625 2.275 1.00 94.81 85 ALA A CA 1
ATOM 692 C C . ALA A 1 85 ? 2.266 -9.412 0.772 1.00 94.81 85 ALA A C 1
ATOM 694 O O . ALA A 1 85 ? 1.519 -8.536 0.339 1.00 94.81 85 ALA A O 1
ATOM 695 N N . CYS A 1 86 ? 2.932 -10.247 -0.017 1.00 93.94 86 CYS A N 1
ATOM 696 C CA . CYS A 1 86 ? 2.833 -10.252 -1.474 1.00 93.94 86 CYS A CA 1
ATOM 697 C C . CYS A 1 86 ? 2.111 -11.500 -1.962 1.00 93.94 86 CYS A C 1
ATOM 699 O O . CYS A 1 86 ? 2.211 -12.562 -1.347 1.00 93.94 86 CYS A O 1
ATOM 701 N N . TYR A 1 87 ? 1.433 -11.401 -3.104 1.00 90.81 87 TYR A N 1
ATOM 702 C CA . TYR A 1 87 ? 0.748 -12.562 -3.668 1.00 90.81 87 TYR A CA 1
ATOM 703 C C . TYR A 1 87 ? 1.688 -13.598 -4.307 1.00 90.81 87 TYR A C 1
ATOM 705 O O . TYR A 1 87 ? 1.344 -14.780 -4.384 1.00 90.81 87 TYR A O 1
ATOM 713 N N . ASN A 1 88 ? 2.868 -13.175 -4.778 1.00 91.75 88 ASN A N 1
ATOM 714 C CA . ASN A 1 88 ? 3.848 -14.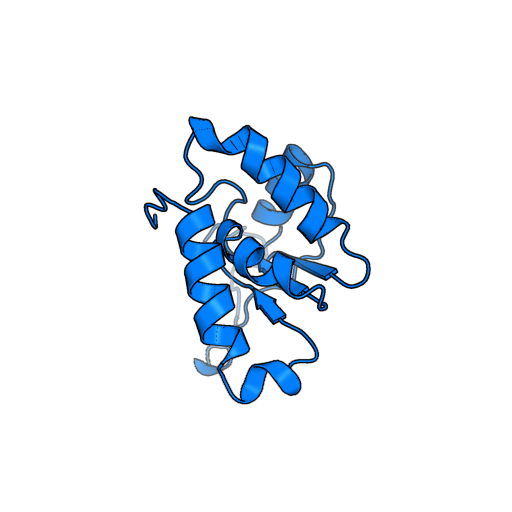055 -5.410 1.00 91.75 88 ASN A CA 1
ATOM 715 C C . ASN A 1 88 ? 5.307 -13.677 -5.056 1.00 91.75 88 ASN A C 1
ATOM 717 O O . ASN A 1 88 ? 5.565 -12.551 -4.615 1.00 91.75 88 ASN A O 1
ATOM 721 N N . PRO A 1 89 ? 6.271 -14.599 -5.270 1.00 93.94 89 PRO A N 1
ATOM 722 C CA . PRO A 1 89 ? 7.679 -14.352 -4.949 1.00 93.94 89 PRO A CA 1
ATOM 723 C C . PRO A 1 89 ? 8.336 -13.293 -5.839 1.00 93.94 89 PRO A C 1
ATOM 725 O O . PRO A 1 89 ? 9.256 -12.611 -5.403 1.00 93.94 89 PRO A O 1
ATOM 728 N N . PHE A 1 90 ? 7.869 -13.134 -7.081 1.00 94.25 90 PHE A N 1
ATOM 729 C CA . PHE A 1 90 ? 8.426 -12.155 -8.015 1.00 94.25 90 PHE A CA 1
ATOM 730 C C . PHE A 1 90 ? 8.204 -10.718 -7.524 1.00 94.25 90 PHE A C 1
ATOM 732 O O . PHE A 1 90 ? 9.135 -9.918 -7.481 1.00 94.25 90 PHE A O 1
ATOM 739 N N . LEU A 1 91 ? 6.987 -10.399 -7.082 1.00 94.19 91 LEU A N 1
ATOM 740 C CA . LEU A 1 91 ? 6.661 -9.112 -6.480 1.00 94.19 91 LEU A CA 1
ATOM 741 C C . LEU A 1 91 ? 7.406 -8.908 -5.161 1.00 94.19 91 LEU A C 1
ATOM 743 O O . LEU A 1 91 ? 7.895 -7.808 -4.919 1.00 94.19 91 LEU A O 1
ATOM 747 N N . ALA A 1 92 ? 7.532 -9.951 -4.336 1.00 95.94 92 ALA A N 1
ATOM 748 C CA . ALA A 1 92 ? 8.326 -9.878 -3.111 1.00 95.94 92 ALA A CA 1
ATOM 749 C C . ALA A 1 92 ? 9.788 -9.498 -3.410 1.00 95.94 92 ALA A C 1
ATOM 751 O O . ALA A 1 92 ? 10.297 -8.557 -2.809 1.00 95.94 92 ALA A O 1
ATOM 752 N N . ALA A 1 93 ? 10.416 -10.137 -4.403 1.00 96.81 93 ALA A N 1
ATOM 753 C CA . ALA A 1 93 ? 11.779 -9.823 -4.831 1.00 96.81 93 ALA A CA 1
ATOM 754 C C . ALA A 1 93 ? 11.910 -8.410 -5.429 1.00 96.81 93 ALA A C 1
ATOM 756 O O . ALA A 1 93 ? 12.888 -7.713 -5.166 1.00 96.81 93 ALA A O 1
ATOM 757 N N . MET A 1 94 ? 10.921 -7.942 -6.202 1.00 96.50 94 MET A N 1
ATOM 758 C CA . MET A 1 94 ? 10.913 -6.557 -6.694 1.00 96.50 94 MET A CA 1
ATOM 759 C C . MET A 1 94 ? 10.854 -5.545 -5.546 1.00 96.50 94 MET A C 1
ATOM 761 O O . MET A 1 94 ? 11.544 -4.528 -5.589 1.00 96.50 94 MET A O 1
ATOM 765 N N . ILE A 1 95 ? 10.038 -5.814 -4.527 1.00 95.81 95 ILE A N 1
ATOM 766 C CA . ILE A 1 95 ? 9.914 -4.940 -3.357 1.00 95.81 95 ILE A CA 1
ATOM 767 C C . ILE A 1 95 ? 11.197 -4.955 -2.534 1.00 95.81 95 ILE A C 1
ATOM 769 O O . IL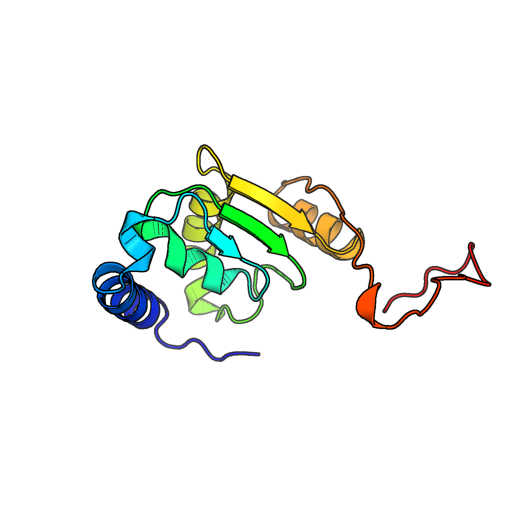E A 1 95 ? 11.678 -3.886 -2.161 1.00 95.81 95 ILE A O 1
ATOM 773 N N . GLU A 1 96 ? 11.784 -6.128 -2.309 1.00 97.44 96 GLU A N 1
ATOM 774 C CA . GLU A 1 96 ? 13.078 -6.265 -1.644 1.00 97.44 96 GLU A CA 1
ATOM 775 C C . GLU A 1 96 ? 14.162 -5.476 -2.386 1.00 97.44 96 GLU A C 1
ATOM 777 O O . GLU A 1 96 ? 14.872 -4.685 -1.775 1.00 97.44 96 GLU A O 1
ATOM 782 N N . TYR A 1 97 ? 14.223 -5.580 -3.714 1.00 96.69 97 TYR A N 1
ATOM 783 C CA . TYR A 1 97 ? 15.160 -4.799 -4.522 1.00 96.69 97 TYR A CA 1
ATOM 784 C C . TYR A 1 97 ? 14.939 -3.281 -4.401 1.00 96.69 97 TYR A C 1
ATOM 786 O O . TYR A 1 97 ? 15.896 -2.514 -4.322 1.00 96.69 97 TYR A O 1
ATOM 794 N N . GLN A 1 98 ? 13.683 -2.827 -4.388 1.00 95.12 98 GLN A N 1
ATOM 795 C CA . GLN A 1 98 ? 13.342 -1.400 -4.350 1.00 95.12 98 GLN A CA 1
ATOM 796 C C . GLN A 1 98 ? 13.492 -0.767 -2.963 1.00 95.12 98 GLN A C 1
ATOM 798 O O . GLN A 1 98 ? 13.711 0.439 -2.871 1.00 95.12 98 GLN A O 1
ATOM 803 N N . THR A 1 99 ? 13.303 -1.546 -1.898 1.00 95.00 99 THR A N 1
ATOM 804 C CA . THR A 1 99 ? 13.083 -1.009 -0.544 1.00 95.00 99 THR A CA 1
ATOM 805 C C . THR A 1 99 ? 13.925 -1.678 0.537 1.00 95.00 99 THR A C 1
ATOM 807 O O . THR A 1 99 ? 13.998 -1.165 1.649 1.00 95.00 99 THR A O 1
ATOM 810 N N . GLY A 1 100 ? 14.539 -2.825 0.243 1.00 95.56 100 GLY A N 1
ATOM 811 C CA . GLY A 1 100 ? 15.193 -3.687 1.227 1.00 95.56 100 GLY A CA 1
ATOM 812 C C . GLY A 1 100 ? 14.228 -4.493 2.105 1.00 95.56 100 GLY A C 1
ATOM 813 O O . GLY A 1 100 ? 14.685 -5.221 2.981 1.00 95.56 100 GLY A O 1
ATOM 814 N N . LEU A 1 101 ? 12.906 -4.379 1.914 1.00 93.75 101 LEU A N 1
ATOM 815 C CA . LEU A 1 101 ? 11.924 -5.110 2.716 1.00 93.75 101 LEU A CA 1
ATOM 816 C C . LEU A 1 101 ? 11.723 -6.536 2.197 1.00 93.75 101 LEU A C 1
ATOM 818 O O . LEU A 1 101 ? 11.232 -6.739 1.086 1.00 93.75 101 LEU A O 1
ATOM 822 N N . THR A 1 102 ? 11.999 -7.522 3.047 1.00 95.38 102 THR A N 1
ATOM 823 C CA . THR A 1 102 ? 11.628 -8.918 2.799 1.00 95.38 102 THR A CA 1
ATOM 824 C C . THR A 1 102 ? 10.184 -9.148 3.247 1.00 95.38 102 THR A C 1
ATOM 826 O O . THR A 1 102 ? 9.881 -9.125 4.441 1.00 95.38 102 THR A O 1
ATOM 829 N N . LEU A 1 103 ? 9.280 -9.370 2.291 1.00 94.19 103 LEU A N 1
ATOM 830 C CA . LEU A 1 103 ? 7.859 -9.597 2.568 1.00 94.19 103 LEU A CA 1
ATOM 831 C C . LEU A 1 103 ? 7.487 -11.085 2.466 1.00 94.19 103 LEU A C 1
ATOM 833 O O . LEU A 1 103 ? 7.917 -11.760 1.525 1.00 94.19 103 LEU A O 1
ATOM 837 N N . PRO A 1 104 ? 6.643 -11.615 3.374 1.00 96.25 104 PRO A N 1
ATOM 838 C CA . PRO A 1 104 ? 6.089 -12.952 3.219 1.00 96.25 104 PRO A CA 1
ATOM 839 C C . PRO A 1 104 ? 5.246 -13.042 1.943 1.00 96.25 104 PRO A C 1
ATOM 841 O O . PRO A 1 104 ? 4.490 -12.131 1.597 1.00 96.25 104 PRO A O 1
ATOM 844 N N . THR A 1 105 ? 5.351 -14.176 1.253 1.00 94.81 105 THR A N 1
ATOM 845 C CA . THR A 1 105 ? 4.521 -14.477 0.084 1.00 94.81 105 THR A CA 1
ATOM 846 C C . THR A 1 105 ? 3.353 -15.368 0.488 1.00 94.81 105 THR A C 1
ATOM 848 O O . THR A 1 105 ? 3.556 -16.489 0.953 1.00 94.81 105 THR A O 1
ATOM 851 N N . ILE A 1 106 ? 2.128 -14.898 0.266 1.00 91.06 106 ILE A N 1
ATOM 852 C CA . ILE A 1 106 ? 0.894 -15.660 0.475 1.00 91.06 106 ILE A CA 1
ATOM 853 C C . ILE A 1 106 ? 0.245 -15.839 -0.892 1.00 91.06 106 ILE A C 1
ATOM 855 O O . ILE A 1 106 ? -0.184 -14.863 -1.494 1.00 91.06 106 ILE A O 1
ATOM 859 N N . ARG A 1 107 ? 0.167 -17.068 -1.407 1.00 85.12 107 ARG A N 1
ATOM 860 C CA . ARG A 1 107 ? -0.394 -17.318 -2.743 1.00 85.12 107 ARG A CA 1
ATOM 861 C C . ARG A 1 107 ? -1.903 -17.078 -2.778 1.00 85.12 107 ARG A C 1
ATOM 863 O O . ARG A 1 107 ? -2.627 -17.490 -1.874 1.00 85.12 107 ARG A O 1
ATOM 870 N N . LEU A 1 108 ? -2.372 -16.445 -3.854 1.00 79.56 108 LEU A N 1
ATOM 871 C CA .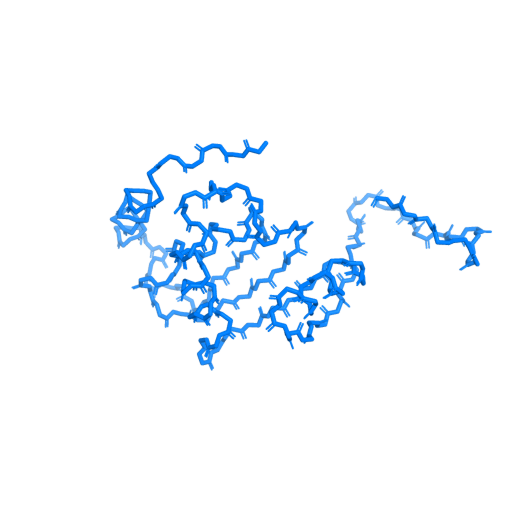 LEU A 1 108 ? -3.799 -16.336 -4.152 1.00 79.56 108 LEU A CA 1
ATOM 872 C C . LEU A 1 108 ? -4.370 -17.732 -4.415 1.00 79.56 108 LEU A C 1
ATOM 874 O O . LEU A 1 108 ? -3.918 -18.438 -5.315 1.00 79.56 108 LEU A O 1
ATOM 878 N N . HIS A 1 109 ? -5.405 -18.099 -3.665 1.00 77.81 109 HIS A N 1
ATOM 879 C CA . HIS A 1 109 ? -6.191 -19.301 -3.918 1.00 77.81 109 HIS A CA 1
ATOM 880 C C . HIS A 1 109 ? -7.611 -18.903 -4.314 1.00 77.81 109 HIS A C 1
ATOM 882 O O . HIS A 1 109 ? -8.375 -18.377 -3.506 1.00 77.81 109 HIS A O 1
ATOM 888 N N . GLY A 1 110 ? -7.989 -19.182 -5.561 1.00 73.88 110 GLY A N 1
ATOM 889 C CA . GLY A 1 110 ? -9.342 -18.961 -6.072 1.00 73.88 110 GLY A CA 1
ATOM 890 C C . GLY A 1 110 ? -10.331 -20.023 -5.594 1.00 73.88 110 GLY A C 1
ATOM 891 O O . GLY A 1 110 ? -11.021 -20.605 -6.422 1.00 73.88 110 GLY A O 1
ATOM 892 N N . LEU A 1 111 ? -10.397 -20.307 -4.288 1.00 76.69 111 LEU A N 1
ATOM 893 C CA . LEU A 1 111 ? -11.195 -21.415 -3.732 1.00 76.69 111 LEU A CA 1
ATOM 894 C C . LEU A 1 111 ? -12.677 -21.347 -4.138 1.00 76.69 111 LEU A C 1
ATOM 896 O O . LEU A 1 111 ? -13.317 -22.378 -4.317 1.00 76.69 111 LEU A O 1
ATOM 900 N N . TYR A 1 112 ? -13.199 -20.137 -4.355 1.00 77.44 112 TYR A N 1
ATOM 901 C CA . TYR A 1 112 ? -14.567 -19.897 -4.822 1.00 77.44 112 TYR A CA 1
ATOM 902 C C . TYR A 1 112 ? -14.864 -20.478 -6.215 1.00 77.44 112 TYR A C 1
ATOM 904 O O . TYR A 1 112 ? -16.023 -20.680 -6.557 1.00 77.44 112 TYR A O 1
ATOM 912 N N . THR A 1 113 ? -13.838 -20.738 -7.028 1.00 77.38 113 THR A N 1
ATOM 913 C CA . THR A 1 113 ? -14.001 -21.306 -8.375 1.00 77.38 113 THR A CA 1
ATOM 914 C C . THR A 1 113 ? -14.232 -22.817 -8.352 1.00 77.38 113 THR A C 1
ATOM 916 O O . THR A 1 113 ? -14.562 -23.394 -9.383 1.00 77.38 113 THR A O 1
ATOM 919 N N . GLY A 1 114 ? -13.999 -23.482 -7.211 1.00 74.44 114 GLY A N 1
ATOM 920 C CA . GLY A 1 114 ? -13.944 -24.944 -7.135 1.00 74.44 114 GLY A CA 1
ATOM 921 C C . GLY A 1 114 ? -12.784 -25.558 -7.930 1.00 74.44 114 GLY A C 1
ATOM 922 O O . GLY A 1 114 ? -12.659 -26.780 -7.978 1.00 74.44 114 GLY A O 1
ATOM 923 N N . ALA A 1 115 ? -11.923 -24.737 -8.545 1.00 69.81 115 ALA A N 1
ATOM 924 C CA . ALA A 1 115 ? -10.748 -25.214 -9.242 1.00 69.81 115 ALA A CA 1
ATOM 925 C C . ALA A 1 115 ? -9.741 -25.738 -8.217 1.00 69.81 115 ALA A C 1
ATOM 927 O O . ALA A 1 115 ? -9.234 -24.999 -7.369 1.00 69.81 115 ALA A O 1
ATOM 928 N N . VAL A 1 116 ? -9.434 -27.027 -8.311 1.00 65.06 116 VAL A N 1
ATOM 929 C CA . VAL A 1 116 ? -8.287 -27.601 -7.618 1.00 65.06 116 VAL A CA 1
ATOM 930 C C . VAL A 1 116 ? -7.056 -27.166 -8.400 1.00 65.06 116 VAL A C 1
ATOM 932 O O . VAL A 1 116 ? -6.924 -27.473 -9.585 1.00 65.06 116 VAL A O 1
ATOM 935 N N . HIS A 1 117 ? -6.174 -26.403 -7.756 1.00 63.84 117 HIS A N 1
ATOM 936 C CA . HIS A 1 117 ? -4.865 -26.109 -8.319 1.00 63.84 117 HIS A CA 1
ATOM 937 C C . HIS A 1 117 ? -4.073 -27.423 -8.390 1.00 63.84 117 HIS A C 1
ATOM 939 O O . HIS A 1 117 ? -3.485 -27.848 -7.400 1.00 63.84 117 HIS A O 1
ATOM 945 N N . ASP A 1 118 ? -4.122 -28.072 -9.553 1.00 63.41 118 ASP A N 1
ATOM 946 C CA . ASP A 1 118 ? -3.386 -29.289 -9.903 1.00 63.41 118 ASP A CA 1
ATOM 947 C C . ASP A 1 118 ? -2.302 -28.924 -10.931 1.00 63.41 118 ASP A C 1
ATOM 949 O O . ASP A 1 118 ? -2.520 -29.048 -12.143 1.00 63.41 118 ASP A O 1
ATOM 953 N N . PRO A 1 119 ? -1.162 -28.349 -10.499 1.00 62.53 119 PRO A N 1
ATOM 954 C CA . PRO A 1 119 ? -0.093 -28.006 -11.420 1.00 62.53 119 PRO A CA 1
ATOM 955 C C . PRO A 1 119 ? 0.502 -29.299 -11.988 1.00 62.53 119 PRO A C 1
ATOM 957 O O . PRO A 1 119 ? 1.384 -29.913 -11.398 1.00 62.53 119 PRO A O 1
ATOM 960 N N . LYS A 1 120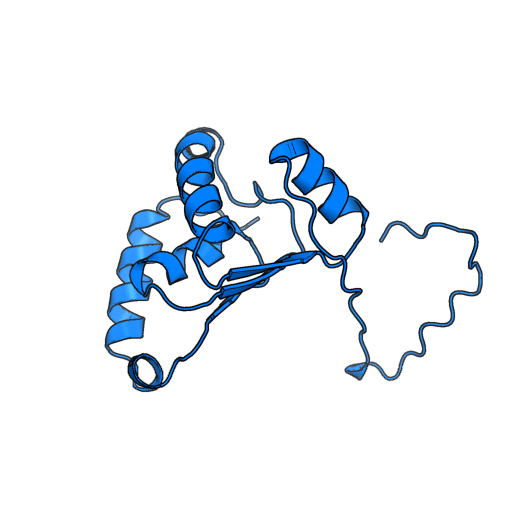 ? 0.061 -29.692 -13.190 1.00 65.31 120 LYS A N 1
ATOM 961 C CA . LYS A 1 120 ? 0.582 -30.866 -13.921 1.00 65.31 120 LYS A CA 1
ATOM 962 C C . LYS A 1 120 ? 2.056 -30.749 -14.321 1.00 65.31 120 LYS A C 1
ATOM 964 O O . LYS A 1 120 ? 2.621 -31.683 -14.881 1.00 65.31 120 LYS A O 1
ATOM 969 N N . ARG A 1 121 ? 2.652 -29.581 -14.092 1.00 66.56 121 ARG A N 1
ATOM 970 C CA . ARG A 1 121 ? 4.028 -29.233 -14.432 1.00 66.56 121 ARG A CA 1
ATOM 971 C C . ARG A 1 121 ? 4.657 -28.523 -13.239 1.00 66.56 121 ARG A C 1
ATOM 973 O O . ARG A 1 121 ? 4.868 -27.318 -13.265 1.00 66.56 121 ARG A O 1
ATOM 980 N N . ALA A 1 122 ? 4.876 -29.277 -12.163 1.00 58.50 122 ALA A N 1
ATOM 981 C CA . ALA A 1 122 ? 5.425 -28.765 -10.905 1.00 58.50 122 ALA A CA 1
ATOM 982 C C . ALA A 1 122 ? 6.797 -28.081 -11.073 1.00 58.50 122 ALA A C 1
ATOM 984 O O . ALA A 1 122 ? 7.145 -27.209 -10.279 1.00 58.50 122 ALA A O 1
ATOM 985 N N . ASP A 1 123 ? 7.522 -28.440 -12.135 1.00 64.38 123 ASP A N 1
ATOM 986 C CA . ASP A 1 123 ? 8.865 -27.945 -12.447 1.00 64.38 123 ASP A CA 1
ATOM 987 C C . ASP A 1 123 ? 8.854 -26.768 -13.438 1.00 64.38 123 ASP A C 1
ATOM 989 O O . ASP A 1 123 ? 9.898 -26.195 -13.748 1.00 64.38 123 ASP A O 1
ATOM 993 N N . GLU A 1 124 ? 7.679 -26.388 -13.949 1.00 54.28 124 GLU A N 1
ATOM 994 C CA . GLU A 1 124 ? 7.528 -25.224 -14.812 1.00 54.28 124 GLU A CA 1
ATOM 995 C C . GLU A 1 124 ? 7.031 -24.041 -13.985 1.00 54.28 124 GLU A C 1
ATOM 997 O O . GLU A 1 124 ? 5.918 -24.030 -13.454 1.00 54.28 124 GLU A O 1
ATOM 1002 N N . VAL A 1 125 ? 7.863 -23.002 -13.894 1.00 52.97 125 VAL A N 1
ATOM 1003 C CA . VAL A 1 125 ? 7.434 -21.709 -13.365 1.00 52.97 125 VAL A CA 1
ATOM 1004 C C . VAL A 1 125 ? 6.464 -21.104 -14.376 1.00 52.97 125 VAL A C 1
ATOM 1006 O O . VAL A 1 125 ? 6.869 -20.444 -15.332 1.00 52.97 125 VAL A O 1
ATOM 1009 N N . LEU A 1 126 ? 5.169 -21.340 -14.178 1.00 51.16 126 LEU A N 1
ATOM 1010 C CA . LEU A 1 126 ? 4.131 -20.583 -14.864 1.00 51.16 126 LEU A CA 1
ATOM 1011 C C . LEU A 1 126 ? 4.160 -19.160 -14.301 1.00 51.16 126 LEU A C 1
ATOM 1013 O O . LEU A 1 126 ? 3.631 -18.886 -13.224 1.00 51.16 126 LEU A O 1
ATOM 1017 N N . VAL A 1 127 ? 4.838 -18.268 -15.019 1.00 43.22 127 VAL A N 1
ATOM 1018 C CA . VAL A 1 127 ? 4.698 -16.827 -14.821 1.00 43.22 127 VAL A CA 1
ATOM 1019 C C . VAL A 1 127 ? 3.298 -16.471 -15.316 1.00 43.22 127 VAL A C 1
ATOM 1021 O O . VAL A 1 127 ? 3.034 -16.547 -16.516 1.00 43.22 127 VAL A O 1
ATOM 1024 N N . VAL A 1 128 ? 2.396 -16.170 -14.383 1.00 44.34 128 VAL A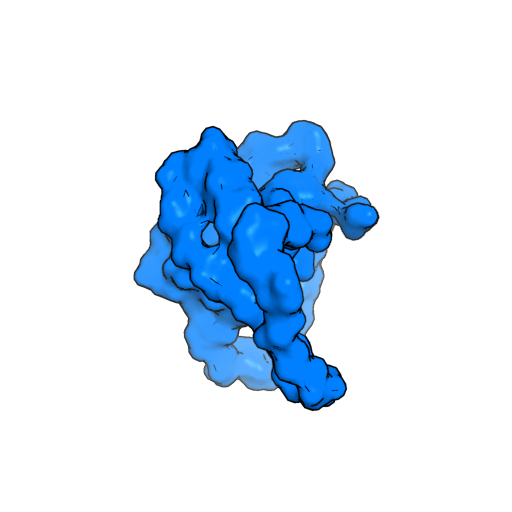 N 1
ATOM 1025 C CA . VAL A 1 128 ? 1.083 -15.578 -14.675 1.00 44.34 128 VAL A CA 1
ATOM 1026 C C . VAL A 1 128 ? 1.191 -14.074 -14.499 1.00 44.34 128 VAL A C 1
ATOM 1028 O O . VAL A 1 128 ? 1.781 -13.664 -13.472 1.00 44.34 128 VAL A O 1
#

Radius of gyration: 16.66 Å; chains: 1; bounding box: 36×47×30 Å

Sequence (128 aa):
ALDIRDFDGLVKGFERRFREHALSRQVDMFVCSTPTVLCGLFLPFEKPILAYLGEPLLLSVRAEDRAAWWTRFEKLATGRQSFFACYNPFLAAMIEYQTGLTLPTIRLHGLYTGAVHDPKRADEVLVV

pLDDT: mean 87.44, std 12.08, range [43.22, 97.44]

Organism: NCBI:txid73915

Secondary structure (DSSP, 8-state):
----S-HHHHHHHHHHHHHHSGGGGT-S-EEE-S-GGGGGGGGGGT--EEEEE-S-TTTT--GGGHHHHHHHHHHHHHSTT-EEEESSHHHHHHHHHHH---PPB-----GGGT-----S-TTS----

Foldseek 3Di:
DDQCPDLVVVLVVLVVVLVPDPCLVVDQEAEAEPDLSCVLSCLVSLHEYEYEYADANCVNPDPVCVVVSVVSVCCQVVRPHYAYAYQDVVNQVNCCVVPVDRHHHDHDDPVVVVDDPDPPCPPDPPPD